Protein AF-A0A0C3DG56-F1 (afdb_monomer)

pLDDT: mean 70.7, std 14.9, range [40.25, 89.31]

Solvent-accessible surface area (backbone atoms only — not comparable to full-atom values): 4524 Å² total; per-residue (Å²): 138,83,82,81,71,75,76,90,66,80,63,70,94,76,52,85,78,66,75,64,41,72,49,76,46,79,45,75,43,91,90,47,87,96,35,49,39,69,49,78,42,83,76,41,64,55,71,67,59,52,49,51,50,51,54,53,47,60,72,69,50,92,58,92,51,74,120

Radius of gyration: 16.17 Å; Cα contacts (8 Å, |Δi|>4): 60; chains: 1; bounding box: 30×31×49 Å

Sequence (67 aa):
SGGVEPSIHGDTAQDAGDEGRFSVRLERIDRLKDTYSLDIRCLKGNLRSYKFLYDTIRQRVCFTCVL

Nearest PDB structures (foldseek):
  2pn2-assembly1_A-2  TM=4.259E-01  e=4.470E+00  Psychrobacter arcticus 273-4
  8gbs-assembly1_A1  TM=2.745E-01  e=8.016E+00  Dolichospermum flos-aquae

Mean predicted aligned error: 11.93 Å

Organism: NCBI:txid1036808

Secondary structure (DSSP, 8-state):
-------SS--TTT--S---EEEEEEEE-TTSTT-EEEEEEEEES-HHHHHHHHHHHHHH-------

Foldseek 3Di:
DDDDDPPPDDDVVPCPVFDWDKDWDWADPVPDPPEIEIDIGTPGDDPVVVVVVVVVVVVVDPGPHPD

Structure (mmCIF, N/CA/C/O backbone):
data_AF-A0A0C3DG56-F1
#
_entry.id   AF-A0A0C3DG56-F1
#
loop_
_atom_site.group_PDB
_atom_site.id
_atom_site.type_symbol
_atom_site.label_atom_id
_atom_site.label_alt_id
_atom_site.label_comp_id
_atom_site.label_asym_id
_atom_site.label_entity_id
_atom_site.label_seq_id
_atom_site.pdbx_PDB_ins_code
_atom_site.Cartn_x
_atom_site.Cartn_y
_atom_site.Cartn_z
_atom_site.occupancy
_atom_site.B_iso_or_equiv
_atom_site.auth_seq_id
_atom_site.auth_comp_id
_atom_site.auth_asym_id
_atom_site.auth_atom_id
_atom_site.pdbx_PDB_model_num
ATOM 1 N N . SER A 1 1 ? 0.350 21.267 -32.756 1.00 42.00 1 SER A N 1
ATOM 2 C CA . SER A 1 1 ? 0.599 21.576 -31.338 1.00 42.00 1 SER A CA 1
ATOM 3 C C . SER A 1 1 ? -0.038 20.499 -30.482 1.00 42.00 1 SER A C 1
ATOM 5 O O . SER A 1 1 ? -1.250 20.509 -30.333 1.00 42.00 1 SER A O 1
ATOM 7 N N . GLY A 1 2 ? 0.739 19.507 -30.040 1.00 44.59 2 GLY A N 1
ATOM 8 C CA . GLY A 1 2 ? 0.267 18.461 -29.126 1.00 44.59 2 GLY A CA 1
ATOM 9 C C . GLY A 1 2 ? 0.467 18.935 -27.691 1.00 44.59 2 GLY A C 1
ATOM 10 O O . GLY A 1 2 ? 1.589 19.284 -27.331 1.00 44.59 2 GLY A O 1
ATOM 11 N N . GLY A 1 3 ? -0.620 19.033 -26.926 1.00 40.25 3 GLY A N 1
ATOM 12 C CA . GLY A 1 3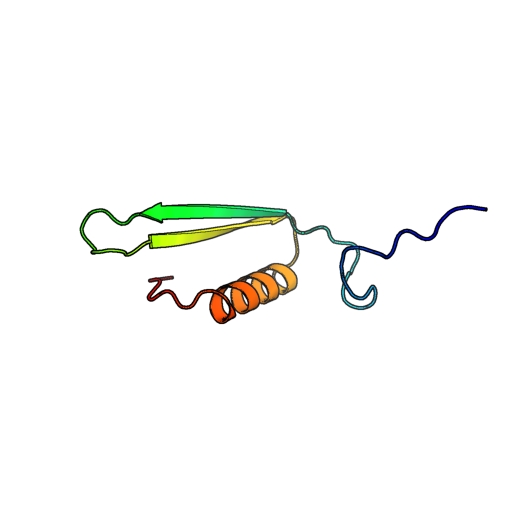 ? -0.589 19.440 -25.524 1.00 40.25 3 GLY A CA 1
ATOM 13 C C . GLY A 1 3 ? 0.221 18.450 -24.695 1.00 40.25 3 GLY A C 1
ATOM 14 O O . GLY A 1 3 ? -0.000 17.243 -24.763 1.00 40.25 3 GLY A O 1
ATOM 15 N N . VAL A 1 4 ? 1.182 18.974 -23.942 1.00 51.53 4 VAL A N 1
ATOM 16 C CA . VAL A 1 4 ? 1.854 18.249 -22.868 1.00 51.53 4 VAL A CA 1
ATOM 17 C C . VAL A 1 4 ? 0.893 18.199 -21.688 1.00 51.53 4 VAL A C 1
ATOM 19 O O . VAL A 1 4 ? 0.839 19.115 -20.873 1.00 51.53 4 VAL A O 1
ATOM 22 N N . GLU A 1 5 ? 0.083 17.147 -21.633 1.00 53.03 5 GLU A N 1
ATOM 23 C CA . GLU A 1 5 ? -0.635 16.809 -20.409 1.00 53.03 5 GLU A CA 1
ATOM 24 C C . GLU A 1 5 ? 0.424 16.556 -19.321 1.00 53.03 5 GLU A C 1
ATOM 26 O O . GLU A 1 5 ? 1.342 15.758 -19.551 1.00 53.03 5 GLU A O 1
ATOM 31 N N . PRO A 1 6 ? 0.374 17.248 -18.168 1.00 49.22 6 PRO A N 1
ATOM 32 C CA . PRO A 1 6 ? 1.341 17.033 -17.103 1.00 49.22 6 PRO A CA 1
ATOM 33 C C . PRO A 1 6 ? 1.254 15.568 -16.684 1.00 49.22 6 PRO A C 1
ATOM 35 O O . PRO A 1 6 ? 0.177 15.086 -16.336 1.00 49.22 6 PRO A O 1
ATOM 38 N N . SER A 1 7 ? 2.375 14.849 -16.768 1.00 47.88 7 SER A N 1
ATOM 39 C CA . SER A 1 7 ? 2.474 13.443 -16.382 1.00 47.88 7 SER A CA 1
ATOM 40 C C . SER A 1 7 ? 1.901 13.271 -14.975 1.00 47.88 7 SER A C 1
ATOM 42 O O . SER A 1 7 ? 2.510 13.677 -13.988 1.00 47.88 7 SER A O 1
ATOM 44 N N . ILE A 1 8 ? 0.695 12.703 -14.893 1.00 55.72 8 ILE A N 1
ATOM 45 C CA . ILE A 1 8 ? -0.085 12.594 -13.651 1.00 55.72 8 ILE A CA 1
ATOM 46 C C . ILE A 1 8 ? 0.623 11.671 -12.642 1.00 55.72 8 ILE A C 1
ATOM 48 O O . ILE A 1 8 ? 0.287 11.663 -11.458 1.00 55.72 8 ILE A O 1
ATOM 52 N N . HIS A 1 9 ? 1.610 10.883 -13.076 1.00 53.03 9 HIS A N 1
ATOM 53 C CA . HIS A 1 9 ? 2.312 9.904 -12.255 1.00 53.03 9 HIS A CA 1
ATOM 54 C C . HIS A 1 9 ? 3.829 10.076 -12.368 1.00 53.03 9 HIS A C 1
ATOM 56 O O . HIS A 1 9 ? 4.372 9.891 -13.449 1.00 53.03 9 HIS A O 1
ATOM 62 N N . GLY A 1 10 ? 4.458 10.385 -11.225 1.00 54.91 10 GLY A N 1
ATOM 63 C CA . GLY A 1 10 ? 5.830 9.999 -10.864 1.00 54.91 10 GLY A CA 1
ATOM 64 C C . GLY A 1 10 ? 7.001 10.567 -11.674 1.00 54.91 10 GLY A C 1
ATOM 65 O O . GLY A 1 10 ? 6.893 10.918 -12.840 1.00 54.91 10 GLY A O 1
ATOM 66 N N . ASP A 1 11 ? 8.166 10.634 -11.030 1.00 48.81 11 ASP A N 1
ATOM 67 C CA . ASP A 1 11 ? 9.436 10.940 -11.689 1.00 48.81 11 ASP A CA 1
ATOM 68 C C . ASP A 1 11 ? 9.877 9.747 -12.561 1.00 48.81 11 ASP A C 1
ATOM 70 O O . ASP A 1 11 ? 9.990 8.617 -12.077 1.00 48.81 11 ASP A O 1
ATOM 74 N N . THR A 1 12 ? 10.138 9.982 -13.851 1.00 51.53 12 THR A N 1
ATOM 75 C CA . THR A 1 12 ? 10.467 8.929 -14.832 1.00 51.53 12 THR A CA 1
ATOM 76 C C . THR A 1 12 ? 11.744 8.152 -14.484 1.00 51.53 12 THR A C 1
ATOM 78 O O . THR A 1 12 ? 11.911 7.029 -14.949 1.00 51.53 12 THR A O 1
ATOM 81 N N . ALA A 1 13 ? 12.645 8.683 -13.646 1.00 54.41 13 ALA A N 1
ATOM 82 C CA . ALA A 1 13 ? 13.837 7.947 -13.217 1.00 54.41 13 ALA A CA 1
ATOM 83 C C . ALA A 1 13 ? 13.524 6.838 -12.192 1.00 54.41 13 ALA A C 1
ATOM 85 O O . ALA A 1 13 ? 14.331 5.926 -11.994 1.00 54.41 13 ALA A O 1
ATOM 86 N N . GLN A 1 14 ? 12.361 6.907 -11.538 1.00 52.31 14 GLN A N 1
ATOM 87 C CA . GLN A 1 14 ? 11.877 5.908 -10.583 1.00 52.31 14 GLN A CA 1
ATOM 88 C C . GLN A 1 14 ? 10.939 4.875 -11.221 1.00 52.31 14 GLN A C 1
ATOM 90 O O . GLN A 1 14 ? 10.822 3.756 -10.713 1.00 52.31 14 GLN A O 1
ATOM 95 N N . ASP A 1 15 ? 10.319 5.234 -12.343 1.00 53.88 15 ASP A N 1
ATOM 96 C CA . ASP A 1 15 ? 9.402 4.394 -13.102 1.00 53.88 15 ASP A CA 1
ATOM 97 C C . ASP A 1 15 ? 10.176 3.568 -14.137 1.00 53.88 15 ASP A C 1
ATOM 99 O O . ASP A 1 15 ? 10.468 4.008 -15.245 1.00 53.88 15 ASP A O 1
ATOM 103 N N . ALA A 1 16 ? 10.508 2.321 -13.800 1.00 53.97 16 ALA A N 1
ATOM 104 C CA . ALA A 1 16 ? 11.143 1.387 -14.737 1.00 53.97 16 ALA A CA 1
ATOM 105 C C . ALA A 1 16 ? 10.213 0.945 -15.897 1.00 53.97 16 ALA A C 1
ATOM 107 O O . ALA A 1 16 ? 10.500 -0.043 -16.568 1.00 53.97 16 ALA A O 1
ATOM 108 N N . GLY A 1 17 ? 9.075 1.619 -16.107 1.00 56.59 17 GLY A N 1
ATOM 109 C CA . GLY A 1 17 ? 8.019 1.206 -17.034 1.00 56.59 17 GLY A CA 1
ATOM 110 C C . GLY A 1 17 ? 7.292 -0.077 -16.614 1.00 56.59 17 GLY A C 1
ATOM 111 O O . GLY A 1 17 ? 6.479 -0.601 -17.375 1.00 56.59 17 GLY A O 1
ATOM 112 N N . ASP A 1 18 ? 7.580 -0.604 -15.420 1.00 63.53 18 ASP A N 1
ATOM 113 C CA . ASP A 1 18 ? 6.967 -1.826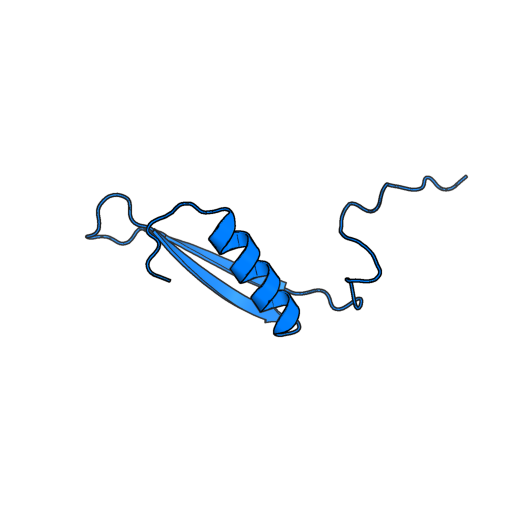 -14.906 1.00 63.53 18 ASP A CA 1
ATOM 114 C C . ASP A 1 18 ? 5.706 -1.467 -14.117 1.00 63.53 18 ASP A C 1
ATOM 116 O O . ASP A 1 18 ? 5.742 -1.187 -12.917 1.00 63.53 18 ASP A O 1
ATOM 120 N N . GLU A 1 19 ? 4.580 -1.438 -14.829 1.00 68.62 19 GLU A N 1
ATOM 121 C CA . GLU A 1 19 ? 3.267 -1.186 -14.244 1.00 68.62 19 GLU A CA 1
ATOM 122 C C . GLU A 1 19 ? 2.945 -2.251 -13.180 1.00 68.62 19 GLU A C 1
ATOM 124 O O . GLU A 1 19 ? 2.704 -3.431 -13.476 1.00 68.62 19 GLU A O 1
ATOM 129 N N . GLY A 1 20 ? 2.946 -1.813 -11.920 1.00 74.44 20 GLY A N 1
ATOM 130 C CA . GLY A 1 20 ? 2.582 -2.632 -10.776 1.00 74.44 20 GLY A CA 1
ATOM 131 C C . GLY A 1 20 ? 1.065 -2.718 -10.622 1.00 74.44 20 GLY A C 1
ATOM 132 O O . GLY A 1 20 ? 0.392 -1.700 -10.484 1.00 74.44 20 GLY A O 1
ATOM 133 N N . ARG A 1 21 ? 0.515 -3.933 -10.594 1.00 82.56 21 ARG A N 1
ATOM 134 C CA . ARG A 1 21 ? -0.901 -4.177 -10.295 1.00 82.56 21 ARG A CA 1
ATOM 135 C C . ARG A 1 21 ? -1.031 -4.746 -8.897 1.00 82.56 21 ARG A C 1
ATOM 137 O O . ARG A 1 21 ? -0.425 -5.770 -8.584 1.00 82.56 21 ARG A O 1
ATOM 144 N N . PHE A 1 22 ? -1.866 -4.113 -8.085 1.00 83.31 22 PHE A N 1
ATOM 145 C CA . PHE A 1 22 ? -2.108 -4.506 -6.703 1.00 83.31 22 PHE A CA 1
ATOM 146 C C . PHE A 1 22 ? -3.602 -4.695 -6.467 1.00 83.31 22 PHE A C 1
ATOM 148 O O . PHE A 1 22 ? -4.422 -3.931 -6.969 1.00 83.31 22 PHE A O 1
ATOM 155 N N . SER A 1 23 ? -3.948 -5.710 -5.684 1.00 85.62 23 SER A N 1
ATOM 156 C CA . SER A 1 23 ? -5.280 -5.864 -5.110 1.00 85.62 23 SER A CA 1
ATOM 157 C C . SER A 1 23 ? -5.233 -5.369 -3.676 1.00 85.62 23 SER A C 1
ATOM 159 O O . SER A 1 23 ? -4.414 -5.849 -2.897 1.00 85.62 23 SER A O 1
ATOM 161 N N . VAL A 1 24 ? -6.137 -4.465 -3.314 1.00 86.50 24 VAL A N 1
ATOM 162 C CA . VAL A 1 24 ? -6.278 -3.970 -1.941 1.00 86.50 24 VAL A CA 1
ATOM 163 C C . VAL A 1 24 ? -7.677 -4.309 -1.445 1.00 86.50 24 VAL A C 1
ATOM 165 O O . VAL A 1 24 ? -8.655 -4.037 -2.141 1.00 86.50 24 VAL A O 1
ATOM 168 N N . ARG A 1 25 ? -7.785 -4.915 -0.262 1.00 89.31 25 ARG A N 1
ATOM 169 C CA . ARG A 1 25 ? -9.065 -5.160 0.411 1.00 89.31 25 ARG A CA 1
ATOM 170 C C . ARG A 1 25 ? -9.050 -4.589 1.815 1.00 89.31 25 ARG A C 1
ATOM 172 O O . ARG A 1 25 ? -8.086 -4.781 2.545 1.00 89.31 25 ARG A O 1
ATOM 179 N N . LEU A 1 26 ? -10.144 -3.930 2.175 1.00 86.69 26 LEU A N 1
ATOM 180 C CA . LEU A 1 26 ? -10.419 -3.460 3.524 1.00 86.69 26 LEU A CA 1
ATOM 181 C C . LEU A 1 26 ? -11.585 -4.281 4.077 1.00 86.69 26 LEU A C 1
ATOM 183 O O . LEU A 1 26 ? -12.675 -4.254 3.506 1.00 86.69 26 LEU A O 1
ATOM 187 N N . GLU A 1 27 ? -11.361 -4.999 5.169 1.00 88.19 27 GLU A N 1
ATOM 188 C CA . GLU A 1 27 ? -12.399 -5.773 5.851 1.00 88.19 27 GLU A CA 1
ATOM 189 C C . GLU A 1 27 ? -12.500 -5.316 7.308 1.00 88.19 27 GLU A C 1
ATOM 191 O O . GLU A 1 27 ? -11.504 -5.025 7.967 1.00 88.19 27 GLU A O 1
ATOM 196 N N . ARG A 1 28 ? -13.724 -5.198 7.828 1.00 85.25 28 ARG A N 1
ATOM 197 C CA . ARG A 1 28 ? -13.938 -4.895 9.246 1.00 85.25 28 ARG A CA 1
ATOM 198 C C . ARG A 1 28 ? -13.743 -6.173 10.049 1.00 85.25 28 ARG A C 1
ATOM 200 O O . ARG A 1 28 ? -14.320 -7.202 9.708 1.00 85.25 28 ARG A O 1
ATOM 207 N N . ILE A 1 29 ? -12.985 -6.106 11.140 1.00 84.81 29 ILE A N 1
ATOM 208 C CA . ILE A 1 29 ? -12.809 -7.268 12.010 1.00 84.81 29 ILE A CA 1
ATOM 209 C C . ILE A 1 29 ? -13.970 -7.317 13.001 1.00 84.81 29 ILE A C 1
ATOM 211 O O . ILE A 1 29 ? -13.998 -6.600 14.004 1.00 84.81 29 ILE A O 1
ATOM 215 N N . ASP A 1 30 ? -14.941 -8.187 12.732 1.00 74.50 30 ASP A N 1
ATOM 216 C CA . ASP A 1 30 ? -16.033 -8.446 13.662 1.00 74.50 30 ASP A CA 1
ATOM 217 C C . ASP A 1 30 ? -15.464 -9.055 14.947 1.00 74.50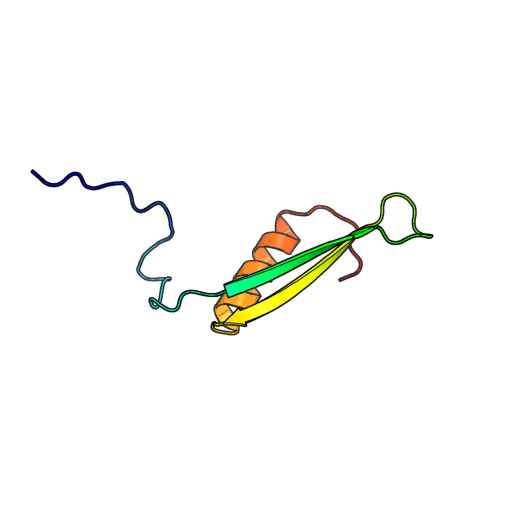 30 ASP A C 1
ATOM 219 O O . ASP A 1 30 ? -14.985 -10.188 14.930 1.00 74.50 30 ASP A O 1
ATOM 223 N N . ARG A 1 31 ? -15.505 -8.267 16.036 1.00 78.94 31 ARG A N 1
ATOM 224 C CA . ARG A 1 31 ? -15.044 -8.500 17.433 1.00 78.94 31 ARG A CA 1
ATOM 225 C C . ARG A 1 31 ? -13.987 -7.510 17.923 1.00 78.94 31 ARG A C 1
ATOM 227 O O . ARG A 1 31 ? -13.784 -7.434 19.131 1.00 78.94 31 ARG A O 1
ATOM 234 N N . LEU A 1 32 ? -13.378 -6.712 17.047 1.00 79.44 32 LEU A N 1
ATOM 235 C CA . LEU A 1 32 ? -12.551 -5.578 17.459 1.00 79.44 32 LEU A CA 1
ATOM 236 C C . LEU A 1 32 ? -13.265 -4.268 17.125 1.00 79.44 32 LEU A C 1
ATOM 238 O O . LEU A 1 32 ? -13.716 -4.044 16.001 1.00 79.44 32 LEU A O 1
ATOM 242 N N . LYS A 1 33 ? -13.423 -3.406 18.133 1.00 78.44 33 LYS A N 1
ATOM 243 C CA . LYS A 1 33 ? -14.136 -2.138 17.966 1.00 78.44 33 LYS A CA 1
ATOM 244 C C . LYS A 1 33 ? -13.328 -1.236 17.031 1.00 78.44 33 LYS A C 1
ATOM 246 O O . LYS A 1 33 ? -12.136 -1.044 17.249 1.00 78.44 33 LYS A O 1
ATOM 251 N N . ASP A 1 34 ? -13.979 -0.756 15.973 1.00 75.25 34 ASP A N 1
ATOM 252 C CA . ASP A 1 34 ? -13.414 0.175 14.986 1.00 75.25 34 ASP A CA 1
ATOM 253 C C . ASP A 1 34 ? -12.081 -0.276 14.361 1.00 75.25 34 ASP A C 1
ATOM 255 O O . ASP A 1 34 ? -11.267 0.541 13.938 1.00 75.25 34 ASP A O 1
ATOM 259 N N . THR A 1 35 ? -11.855 -1.591 14.292 1.00 81.06 35 THR A N 1
ATOM 260 C CA . THR A 1 35 ? -10.640 -2.169 13.712 1.00 81.06 35 THR A CA 1
ATOM 261 C C . THR A 1 35 ? -10.933 -2.752 12.340 1.00 81.06 35 THR A C 1
ATOM 263 O O . THR A 1 35 ? -11.886 -3.513 12.149 1.00 81.06 35 THR A O 1
ATOM 266 N N . TYR A 1 36 ? -10.068 -2.412 11.393 1.00 82.69 36 TYR A N 1
ATOM 267 C CA . TYR A 1 36 ? -10.125 -2.883 10.021 1.00 82.69 36 TYR A CA 1
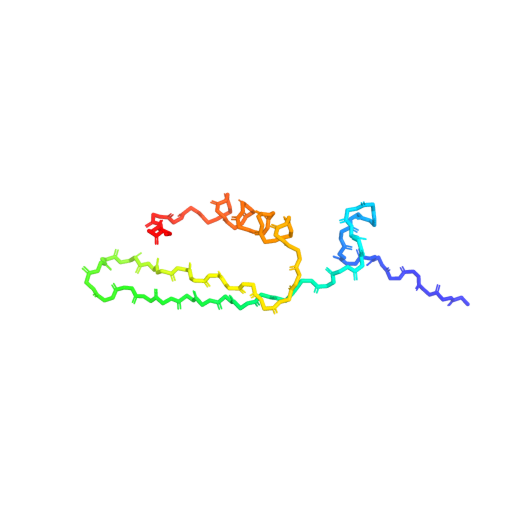ATOM 268 C C . TYR A 1 36 ? -8.822 -3.609 9.688 1.00 82.69 36 TYR A C 1
ATOM 270 O O . TYR A 1 36 ? -7.751 -3.203 10.139 1.00 82.69 36 TYR A O 1
ATOM 278 N N . SER A 1 37 ? -8.913 -4.681 8.912 1.00 83.44 37 SER A N 1
ATOM 279 C CA . SER A 1 37 ? -7.773 -5.312 8.262 1.00 83.44 37 SER A CA 1
ATOM 280 C C . SER A 1 37 ? -7.620 -4.734 6.860 1.00 83.44 37 SER A C 1
ATOM 282 O O . SER A 1 37 ? -8.599 -4.536 6.138 1.00 83.44 37 SER A O 1
ATOM 284 N N . LEU A 1 38 ? -6.376 -4.453 6.477 1.00 84.31 38 LEU A N 1
ATOM 285 C CA . LEU A 1 38 ? -6.021 -4.005 5.138 1.00 84.31 38 LEU A CA 1
ATOM 286 C C . LEU A 1 38 ? -5.102 -5.050 4.505 1.00 84.31 38 LEU A C 1
ATOM 288 O O . LEU A 1 38 ? -3.934 -5.158 4.864 1.00 84.31 38 LEU A O 1
ATOM 292 N N . ASP A 1 39 ? -5.642 -5.816 3.566 1.00 85.50 39 ASP A N 1
ATOM 293 C CA . ASP A 1 39 ? -4.918 -6.822 2.790 1.00 85.50 39 ASP A CA 1
ATOM 294 C C . ASP A 1 39 ? -4.417 -6.194 1.485 1.00 85.50 39 ASP A C 1
ATOM 296 O O . ASP A 1 39 ? -5.209 -5.655 0.708 1.00 85.50 39 ASP A O 1
ATOM 300 N N . ILE A 1 40 ? -3.108 -6.262 1.232 1.00 85.44 40 ILE A N 1
ATOM 301 C CA . ILE A 1 40 ? -2.478 -5.758 0.006 1.00 85.44 40 ILE A CA 1
ATOM 302 C C . ILE A 1 40 ? -1.766 -6.924 -0.669 1.00 85.44 40 ILE A C 1
ATOM 304 O O . ILE A 1 40 ? -0.819 -7.491 -0.130 1.00 85.44 40 ILE A O 1
ATOM 308 N N . ARG A 1 41 ? -2.189 -7.261 -1.886 1.00 87.56 41 ARG A N 1
ATOM 309 C CA . ARG A 1 41 ? -1.620 -8.356 -2.673 1.00 87.56 41 ARG A CA 1
ATOM 310 C C . ARG A 1 41 ? -1.020 -7.834 -3.967 1.00 87.56 41 ARG A C 1
ATOM 312 O O . ARG A 1 41 ? -1.681 -7.131 -4.728 1.00 87.56 41 ARG A O 1
ATOM 319 N N . CYS A 1 42 ? 0.233 -8.199 -4.227 1.00 84.94 42 CYS A N 1
ATOM 320 C CA . CYS A 1 42 ? 0.887 -7.928 -5.505 1.00 84.94 42 CYS A CA 1
ATOM 321 C C . CYS A 1 42 ? 0.359 -8.907 -6.566 1.00 84.94 42 CYS A C 1
ATOM 323 O O . CYS A 1 42 ? 0.465 -10.118 -6.392 1.00 84.94 42 CYS A O 1
ATOM 325 N N . LEU A 1 43 ? -0.228 -8.386 -7.646 1.00 81.75 43 LEU A N 1
ATOM 326 C CA . LEU A 1 43 ? -0.715 -9.169 -8.791 1.00 81.75 43 LEU A CA 1
ATOM 327 C C . LEU A 1 43 ? 0.286 -9.157 -9.954 1.00 81.75 43 LEU A C 1
ATOM 329 O O . LEU A 1 43 ? 0.405 -10.137 -10.685 1.00 81.75 43 LEU A O 1
ATOM 333 N N . LYS A 1 44 ? 0.985 -8.036 -10.150 1.00 79.31 44 LYS A N 1
ATOM 334 C CA . LYS A 1 44 ? 2.069 -7.867 -11.125 1.00 79.31 44 LYS A CA 1
ATOM 335 C C . LYS A 1 44 ? 3.010 -6.784 -10.612 1.00 79.31 44 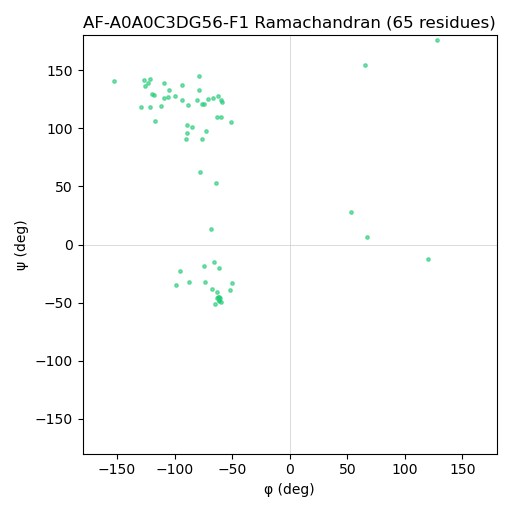LYS A C 1
ATOM 337 O O . LYS A 1 44 ? 2.531 -5.786 -10.087 1.00 79.31 44 LYS A O 1
ATOM 342 N N . GLY A 1 45 ? 4.310 -6.968 -10.790 1.00 72.81 45 GLY A N 1
ATOM 343 C CA . GLY A 1 45 ? 5.308 -5.947 -10.499 1.00 72.81 45 GLY A CA 1
ATOM 344 C C . GLY A 1 45 ? 6.437 -6.429 -9.595 1.00 72.81 45 GLY A C 1
ATOM 345 O O . GLY A 1 45 ? 6.455 -7.556 -9.099 1.00 72.81 45 GLY A O 1
ATOM 346 N N . ASN A 1 46 ? 7.393 -5.536 -9.385 1.00 71.44 46 ASN A N 1
ATOM 347 C CA . ASN A 1 46 ? 8.596 -5.739 -8.586 1.00 71.44 46 ASN A CA 1
ATOM 348 C C . ASN A 1 46 ? 8.333 -5.619 -7.066 1.00 71.44 46 ASN A 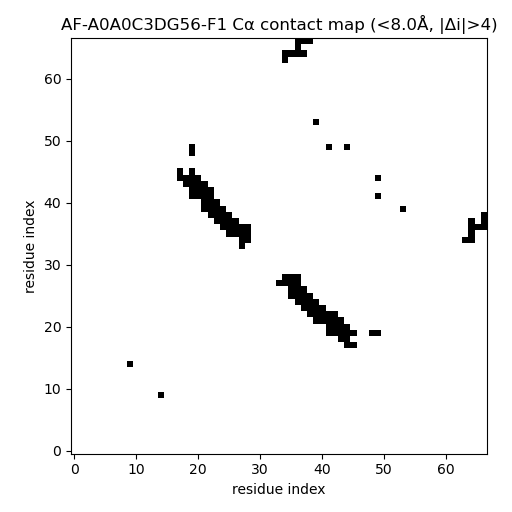C 1
ATOM 350 O O . ASN A 1 46 ? 7.586 -4.750 -6.610 1.00 71.44 46 ASN A O 1
ATOM 354 N N . LEU A 1 47 ? 9.038 -6.428 -6.262 1.00 77.50 47 LEU A N 1
ATOM 355 C CA . LEU A 1 47 ? 9.096 -6.319 -4.794 1.00 77.50 47 LEU A CA 1
ATOM 356 C C . LEU A 1 47 ? 9.419 -4.897 -4.302 1.00 77.50 47 LEU A C 1
ATOM 358 O O . LEU A 1 47 ? 8.915 -4.480 -3.262 1.00 77.50 47 LEU A O 1
ATOM 362 N N . ARG A 1 48 ? 10.229 -4.133 -5.046 1.00 78.38 48 ARG A N 1
ATOM 363 C CA . ARG A 1 48 ? 10.551 -2.729 -4.747 1.00 78.38 48 ARG A CA 1
ATOM 364 C C . ARG A 1 48 ? 9.305 -1.841 -4.794 1.00 78.38 48 ARG A C 1
ATOM 366 O O . ARG A 1 48 ? 9.102 -1.058 -3.870 1.00 78.38 48 ARG A O 1
ATOM 373 N N . SER A 1 49 ? 8.464 -1.995 -5.817 1.00 76.50 49 SER A N 1
ATOM 374 C CA . SER A 1 49 ? 7.210 -1.244 -5.960 1.00 76.50 49 SER A CA 1
ATOM 375 C C . SER A 1 49 ? 6.203 -1.644 -4.881 1.00 76.50 49 SER A C 1
ATOM 377 O O . SER A 1 49 ? 5.554 -0.781 -4.297 1.00 76.50 49 SER A O 1
ATOM 379 N N . TYR A 1 50 ? 6.140 -2.937 -4.538 1.00 79.31 50 TYR A N 1
ATOM 380 C CA . TYR A 1 50 ? 5.330 -3.418 -3.413 1.00 79.31 50 TYR A CA 1
ATOM 381 C C . TYR A 1 50 ? 5.782 -2.814 -2.078 1.00 79.31 50 TYR A C 1
ATOM 383 O O . TYR A 1 50 ? 4.958 -2.301 -1.325 1.00 79.31 50 TYR A O 1
ATOM 391 N N . LYS A 1 51 ? 7.091 -2.820 -1.799 1.00 83.56 51 LYS A N 1
ATOM 392 C CA . LYS A 1 51 ? 7.649 -2.233 -0.576 1.00 83.56 51 LYS A CA 1
ATOM 393 C C . LYS A 1 51 ? 7.366 -0.735 -0.492 1.00 83.56 51 LYS A C 1
ATOM 395 O O . LYS A 1 51 ? 6.942 -0.267 0.558 1.00 83.56 51 LYS A O 1
ATOM 400 N N . PHE A 1 52 ? 7.558 -0.002 -1.588 1.00 82.19 52 PHE A N 1
ATOM 401 C CA . PHE A 1 52 ? 7.261 1.428 -1.641 1.00 82.19 52 PHE A CA 1
ATOM 402 C C . PHE A 1 52 ? 5.781 1.719 -1.365 1.00 82.19 52 PHE A C 1
ATOM 404 O O . PHE A 1 52 ? 5.467 2.601 -0.564 1.00 82.19 52 PHE A O 1
ATOM 411 N N . LEU A 1 53 ? 4.876 0.959 -1.990 1.00 80.19 53 LEU A N 1
ATOM 412 C CA . LEU A 1 53 ? 3.437 1.094 -1.782 1.00 80.19 53 LEU A CA 1
ATOM 413 C C . LEU A 1 53 ? 3.047 0.770 -0.334 1.00 80.19 53 LEU A C 1
ATOM 415 O O . LEU A 1 53 ? 2.317 1.539 0.289 1.00 80.19 53 LEU A O 1
ATOM 419 N N . TYR A 1 54 ? 3.566 -0.329 0.217 1.00 83.44 54 TYR A N 1
ATOM 420 C CA . TYR A 1 54 ? 3.337 -0.726 1.605 1.00 83.44 54 TYR A CA 1
ATOM 421 C C . TYR A 1 54 ? 3.823 0.346 2.587 1.00 83.44 54 TYR A C 1
ATOM 423 O O . TYR A 1 54 ? 3.057 0.766 3.451 1.00 83.44 54 TYR A O 1
ATOM 431 N N . ASP A 1 55 ? 5.058 0.835 2.429 1.00 84.69 55 ASP A N 1
ATOM 432 C CA . ASP A 1 55 ? 5.638 1.861 3.304 1.00 84.69 55 ASP A CA 1
ATOM 433 C C . ASP A 1 55 ? 4.838 3.178 3.206 1.00 84.69 55 ASP A C 1
ATOM 435 O O . ASP A 1 55 ? 4.531 3.806 4.220 1.00 84.69 55 ASP A O 1
ATOM 439 N N . THR A 1 56 ? 4.419 3.553 1.993 1.00 84.38 56 THR A N 1
ATOM 440 C CA . THR A 1 56 ? 3.575 4.726 1.714 1.00 84.38 56 THR A CA 1
ATOM 441 C C . THR A 1 56 ? 2.220 4.641 2.404 1.00 84.38 56 THR A C 1
ATOM 443 O O . THR A 1 56 ? 1.789 5.608 3.035 1.00 84.38 56 THR A O 1
ATOM 446 N N . ILE A 1 57 ? 1.535 3.505 2.270 1.00 83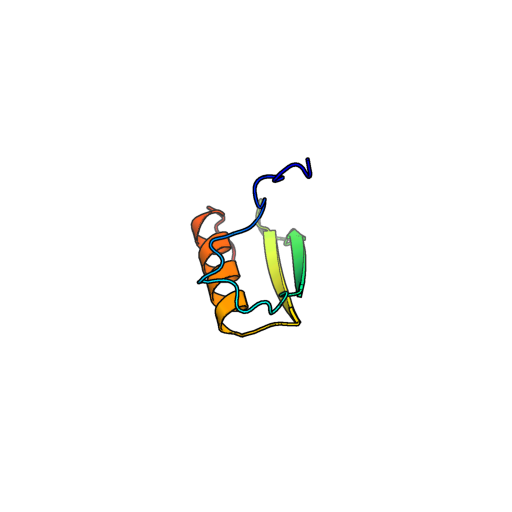.25 57 ILE A N 1
ATOM 447 C CA . ILE A 1 57 ? 0.235 3.285 2.896 1.00 83.25 57 ILE A CA 1
ATOM 448 C C . ILE A 1 57 ? 0.429 3.289 4.407 1.00 83.25 57 ILE A C 1
ATOM 450 O O . ILE A 1 57 ? -0.189 4.108 5.073 1.00 83.25 57 I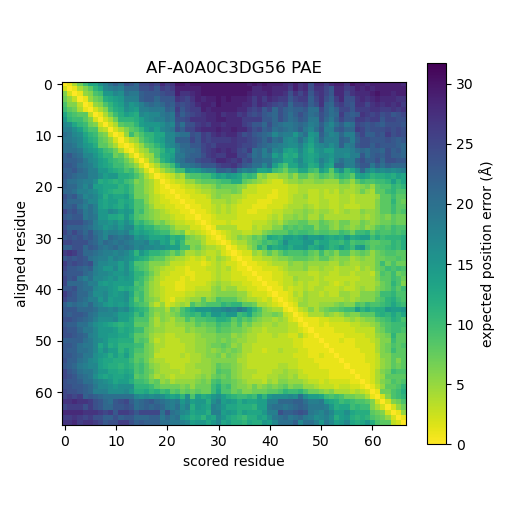LE A O 1
ATOM 454 N N . ARG A 1 58 ? 1.368 2.504 4.943 1.00 81.88 58 ARG A N 1
ATOM 455 C CA . ARG A 1 58 ? 1.673 2.445 6.379 1.00 81.88 58 ARG A CA 1
ATOM 456 C C . ARG A 1 58 ? 1.936 3.816 7.009 1.00 81.88 58 ARG A C 1
ATOM 458 O O . ARG A 1 58 ? 1.508 4.045 8.132 1.00 81.88 58 ARG A O 1
ATOM 465 N N . GLN A 1 59 ? 2.630 4.722 6.320 1.00 81.75 59 GLN A N 1
ATOM 466 C CA . GLN A 1 59 ? 2.862 6.083 6.820 1.00 81.75 59 GLN A CA 1
ATOM 467 C C . GLN A 1 59 ? 1.612 6.971 6.763 1.00 81.75 59 GLN A C 1
ATOM 469 O O . GLN A 1 59 ? 1.457 7.862 7.595 1.00 81.75 59 GLN A O 1
ATOM 474 N N . ARG A 1 60 ? 0.737 6.763 5.774 1.00 79.31 60 ARG A N 1
ATOM 475 C CA . ARG A 1 60 ? -0.457 7.591 5.549 1.00 79.31 60 ARG A CA 1
ATOM 476 C C . ARG A 1 60 ? -1.672 7.125 6.346 1.00 79.31 60 ARG A C 1
ATOM 478 O O . ARG A 1 60 ? -2.484 7.959 6.736 1.00 79.31 60 ARG A O 1
ATOM 485 N N . VAL A 1 61 ? -1.809 5.825 6.599 1.00 74.88 61 VAL A N 1
ATOM 486 C CA . VAL A 1 61 ? -2.860 5.302 7.472 1.00 74.88 61 VAL A CA 1
ATOM 487 C C . VAL A 1 61 ? -2.385 5.259 8.919 1.00 74.88 61 VAL A C 1
ATOM 489 O O . VAL A 1 61 ? -1.680 4.349 9.341 1.00 74.88 61 VAL A O 1
ATOM 492 N N . CYS A 1 62 ? -2.851 6.230 9.705 1.00 59.81 62 CYS A N 1
ATOM 493 C CA . CYS A 1 62 ? -2.827 6.179 11.165 1.00 59.81 62 CYS A CA 1
ATOM 494 C C . CYS A 1 62 ? -3.968 5.276 11.659 1.00 59.81 62 CYS A C 1
ATOM 496 O O . CYS A 1 62 ? -4.919 5.726 12.292 1.00 59.81 62 CYS A O 1
ATOM 498 N N . PHE A 1 63 ? -3.925 4.001 11.291 1.00 54.09 63 PHE A N 1
ATOM 499 C CA . PHE A 1 63 ? -4.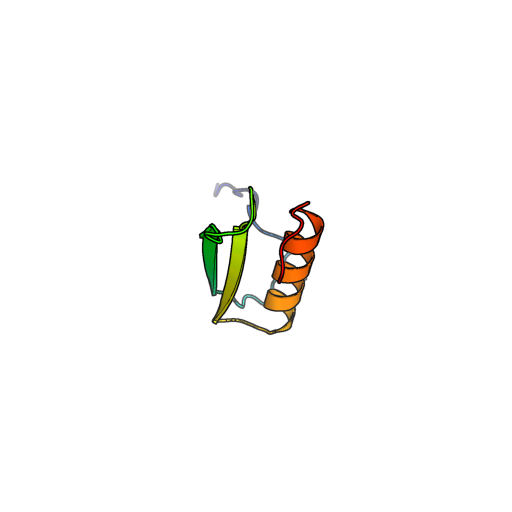790 3.002 11.893 1.00 54.09 63 PHE A CA 1
ATOM 500 C C . PHE A 1 63 ? -3.918 2.110 12.758 1.00 54.09 63 PHE A C 1
ATOM 502 O O . PHE A 1 63 ? -2.824 1.712 12.354 1.00 54.09 63 PHE A O 1
ATOM 509 N N . THR A 1 64 ? -4.425 1.755 13.932 1.00 52.72 64 THR A N 1
ATOM 510 C CA . THR A 1 64 ? -3.992 0.595 14.719 1.00 52.72 64 THR A CA 1
ATOM 511 C C . THR A 1 64 ? -4.316 -0.687 13.929 1.00 52.72 64 THR A C 1
ATOM 513 O O . THR A 1 64 ? -5.049 -1.556 14.386 1.00 52.72 64 THR A O 1
ATOM 516 N N . CYS A 1 65 ? -3.863 -0.762 12.676 1.00 47.62 65 CYS A N 1
ATOM 517 C CA . CYS A 1 65 ? -4.021 -1.893 11.787 1.00 47.62 65 CYS A CA 1
ATOM 518 C C . CYS A 1 65 ? -3.058 -2.970 12.257 1.00 47.62 65 CYS A C 1
ATOM 520 O O . CYS A 1 65 ? -1.841 -2.773 12.286 1.00 47.62 65 CYS A O 1
ATOM 522 N N . VAL A 1 66 ? -3.620 -4.120 12.601 1.00 51.00 66 VAL A N 1
ATOM 523 C CA . VAL A 1 66 ? -2.868 -5.365 12.670 1.00 51.00 66 VAL A CA 1
ATOM 524 C C . VAL A 1 66 ? -2.604 -5.756 11.213 1.00 51.00 66 VAL A C 1
ATOM 526 O O . VAL A 1 66 ? -3.515 -6.215 10.527 1.00 51.00 66 VAL A O 1
ATOM 529 N N . LEU A 1 67 ? -1.408 -5.426 10.716 1.00 51.19 67 LEU A N 1
ATOM 530 C CA . LEU A 1 67 ? -0.884 -5.906 9.431 1.00 51.19 67 LEU A CA 1
ATOM 531 C C . LEU A 1 67 ? -0.357 -7.333 9.586 1.00 51.19 67 LEU A C 1
ATOM 533 O O . LEU A 1 67 ? 0.242 -7.609 10.652 1.00 51.19 67 LEU A O 1
#